Protein AF-A0A4P9A2W9-F1 (afdb_monomer_lite)

Radius of gyration: 12.44 Å; chains: 1; bounding box: 30×23×31 Å

Sequence (88 aa):
MEIKTETINRIIKALEAGDIGRRIGASSYGEASFYLRHGETLFAIAQYPTHRVLLIVDTAERYQQLEYKETPYALYAIDERELKQFLS

Structure (mmCIF, N/CA/C/O backbone):
data_AF-A0A4P9A2W9-F1
#
_entry.id   AF-A0A4P9A2W9-F1
#
loop_
_atom_site.group_PDB
_atom_site.id
_atom_site.type_symbol
_atom_site.label_atom_id
_atom_site.label_alt_id
_atom_site.label_comp_id
_atom_site.label_asym_id
_atom_site.label_entity_id
_atom_site.label_seq_id
_atom_site.pdbx_PDB_ins_code
_atom_site.Cartn_x
_atom_site.Cartn_y
_atom_site.Cartn_z
_atom_site.occupancy
_atom_site.B_iso_or_equiv
_atom_site.auth_seq_id
_atom_site.auth_comp_id
_atom_site.auth_asym_id
_atom_site.auth_atom_id
_atom_site.pdbx_PDB_model_num
ATOM 1 N N . MET A 1 1 ? 0.054 15.170 11.453 1.00 43.03 1 MET A N 1
ATOM 2 C CA . MET A 1 1 ? -0.805 14.244 12.218 1.00 43.03 1 MET A CA 1
ATOM 3 C C . MET A 1 1 ? -0.013 12.964 12.395 1.00 43.03 1 MET A C 1
ATOM 5 O O . MET A 1 1 ? 0.230 12.282 11.411 1.00 43.03 1 MET A O 1
ATOM 9 N N . GLU A 1 2 ? 0.503 12.712 13.594 1.00 52.03 2 GLU A N 1
ATOM 10 C CA . GLU A 1 2 ? 1.279 11.503 13.881 1.00 52.03 2 GLU A CA 1
ATOM 11 C C . GLU A 1 2 ? 0.294 10.344 14.070 1.00 52.03 2 GLU A C 1
ATOM 13 O O . GLU A 1 2 ? -0.477 10.317 15.030 1.00 52.03 2 GLU A O 1
ATOM 18 N N . ILE A 1 3 ? 0.228 9.441 13.091 1.00 65.38 3 ILE A N 1
ATOM 19 C CA . ILE A 1 3 ? -0.619 8.251 13.181 1.00 65.38 3 ILE A CA 1
ATOM 20 C C . ILE A 1 3 ? 0.072 7.289 14.148 1.00 65.38 3 ILE A C 1
ATOM 22 O O . ILE A 1 3 ? 1.197 6.862 13.899 1.00 65.38 3 ILE A O 1
ATOM 26 N N . LYS A 1 4 ? -0.594 6.949 15.257 1.00 81.06 4 LYS A N 1
ATOM 27 C CA . LYS A 1 4 ? -0.057 6.007 16.248 1.00 81.06 4 LYS A CA 1
ATOM 28 C C . LYS A 1 4 ? 0.228 4.650 15.590 1.00 81.06 4 LYS A C 1
ATOM 30 O O . LYS A 1 4 ? -0.561 4.176 14.774 1.00 81.06 4 LYS A O 1
ATOM 35 N N . THR A 1 5 ? 1.301 3.976 16.005 1.00 82.00 5 THR A N 1
ATOM 36 C CA . THR A 1 5 ? 1.695 2.648 15.490 1.00 82.00 5 THR A CA 1
ATOM 37 C C . THR A 1 5 ? 0.567 1.614 15.571 1.00 82.00 5 THR A C 1
ATOM 39 O O . THR A 1 5 ? 0.406 0.786 14.677 1.00 82.00 5 THR A O 1
ATOM 42 N N . GLU A 1 6 ? -0.263 1.678 16.614 1.00 86.25 6 GLU A N 1
ATOM 43 C CA . GLU A 1 6 ? -1.445 0.823 16.764 1.00 86.25 6 GLU A CA 1
ATOM 44 C C . GLU A 1 6 ? -2.455 1.017 15.623 1.00 86.25 6 GLU A C 1
ATOM 46 O O . GLU A 1 6 ? -2.970 0.046 15.070 1.00 86.25 6 GLU A O 1
ATOM 51 N N . THR A 1 7 ? -2.686 2.265 15.215 1.00 90.12 7 THR A N 1
ATOM 52 C CA . THR A 1 7 ? -3.571 2.609 14.102 1.00 90.12 7 THR A CA 1
ATOM 53 C C . THR A 1 7 ? -3.022 2.079 12.779 1.00 90.12 7 THR A C 1
ATOM 55 O O . THR A 1 7 ? -3.772 1.479 12.015 1.00 90.12 7 THR A O 1
ATOM 58 N N . ILE A 1 8 ? -1.711 2.205 12.536 1.00 89.50 8 ILE A N 1
ATOM 59 C CA . ILE A 1 8 ? -1.064 1.627 11.344 1.00 89.50 8 ILE A CA 1
ATOM 60 C C . ILE A 1 8 ? -1.256 0.108 11.310 1.00 89.50 8 ILE A C 1
ATOM 62 O O . ILE A 1 8 ? -1.657 -0.441 10.287 1.00 89.50 8 ILE A O 1
ATOM 66 N N . ASN A 1 9 ? -1.036 -0.574 12.435 1.00 91.62 9 ASN A N 1
ATOM 67 C CA . ASN A 1 9 ? -1.222 -2.022 12.522 1.00 91.62 9 ASN A CA 1
ATOM 68 C C . ASN A 1 9 ? -2.676 -2.446 12.274 1.00 91.62 9 ASN A C 1
ATOM 70 O O . ASN A 1 9 ? -2.904 -3.484 11.653 1.00 91.62 9 ASN A O 1
ATOM 74 N N . ARG A 1 10 ? -3.657 -1.659 12.735 1.00 94.19 10 ARG A N 1
ATOM 75 C CA . ARG A 1 10 ? -5.079 -1.894 12.437 1.00 94.19 10 ARG A CA 1
ATOM 76 C C . ARG A 1 10 ? -5.373 -1.755 10.944 1.00 94.19 10 ARG A C 1
ATOM 78 O O . ARG A 1 10 ? -6.013 -2.642 10.394 1.00 94.19 10 ARG A O 1
ATOM 85 N N . ILE A 1 11 ? -4.868 -0.702 10.296 1.00 94.38 11 ILE A N 1
ATOM 86 C CA . ILE A 1 11 ? -5.044 -0.492 8.849 1.00 94.38 11 ILE A CA 1
ATOM 87 C C . ILE A 1 11 ? -4.410 -1.642 8.055 1.00 94.38 11 ILE A C 1
ATOM 89 O O . ILE A 1 11 ? -5.059 -2.211 7.187 1.00 94.38 11 ILE A O 1
ATOM 93 N N . ILE A 1 12 ? -3.170 -2.028 8.379 1.00 95.00 12 ILE A N 1
ATOM 94 C CA . ILE A 1 12 ? -2.470 -3.138 7.710 1.00 95.00 12 ILE A CA 1
ATOM 95 C C . ILE A 1 12 ? -3.285 -4.431 7.798 1.00 95.00 12 ILE A C 1
ATOM 97 O O . ILE A 1 12 ? -3.484 -5.089 6.783 1.00 95.00 12 ILE A O 1
ATOM 101 N N . LYS A 1 13 ? -3.795 -4.775 8.987 1.00 95.31 13 LYS A N 1
ATOM 102 C CA . LYS A 1 13 ? -4.619 -5.978 9.167 1.00 95.31 13 LYS A CA 1
ATOM 103 C C . LYS A 1 13 ? -5.908 -5.924 8.349 1.00 95.31 13 LYS A C 1
ATOM 105 O O . LYS A 1 13 ? -6.251 -6.921 7.729 1.00 95.31 13 LYS A O 1
ATOM 110 N N . ALA A 1 14 ? -6.588 -4.779 8.332 1.00 95.88 14 ALA A N 1
ATOM 111 C CA . ALA A 1 14 ? -7.819 -4.601 7.567 1.00 95.88 14 ALA A CA 1
ATOM 112 C C . ALA A 1 14 ? -7.574 -4.724 6.051 1.00 95.88 14 ALA A C 1
ATOM 114 O O . ALA A 1 14 ? -8.348 -5.371 5.354 1.00 95.88 14 ALA A O 1
ATOM 115 N N . LEU A 1 15 ? -6.455 -4.191 5.546 1.00 95.88 15 LEU A N 1
ATOM 116 C CA . LEU A 1 15 ? -6.042 -4.348 4.145 1.00 95.88 15 LEU A CA 1
ATOM 117 C C . LEU A 1 15 ? -5.702 -5.803 3.794 1.00 95.88 15 LEU A C 1
ATOM 119 O O . LEU A 1 15 ? -6.091 -6.293 2.738 1.00 95.88 15 LEU A O 1
ATOM 123 N N . GLU A 1 16 ? -4.978 -6.500 4.674 1.00 94.56 16 GLU A N 1
ATOM 124 C CA . GLU A 1 16 ? -4.623 -7.915 4.491 1.00 94.56 16 GLU A CA 1
ATOM 125 C C . GLU A 1 16 ? -5.861 -8.829 4.538 1.00 94.56 16 GLU A C 1
ATOM 127 O O . GLU A 1 16 ? -5.906 -9.830 3.823 1.00 94.56 16 GLU A O 1
ATOM 132 N N . ALA A 1 17 ? -6.865 -8.474 5.346 1.00 95.19 17 ALA A N 1
ATOM 133 C CA . ALA A 1 17 ? -8.149 -9.169 5.435 1.00 95.19 17 ALA A CA 1
ATOM 134 C C . ALA A 1 17 ? -9.114 -8.829 4.283 1.00 95.19 17 ALA A C 1
ATOM 136 O O . ALA A 1 17 ? -10.042 -9.593 4.024 1.00 95.19 17 ALA A O 1
ATOM 137 N N . GLY A 1 18 ? -8.889 -7.715 3.578 1.00 93.62 18 GLY A N 1
ATOM 138 C CA . GLY A 1 18 ? -9.811 -7.195 2.566 1.00 93.62 18 GLY A CA 1
ATOM 139 C C . GLY A 1 18 ? -11.039 -6.487 3.151 1.00 93.62 18 GLY A C 1
ATOM 140 O O . GLY A 1 18 ? -12.028 -6.323 2.444 1.00 93.62 18 GLY A O 1
ATOM 141 N N . ASP A 1 19 ? -10.977 -6.078 4.421 1.00 94.75 19 ASP A N 1
ATOM 142 C CA . ASP A 1 19 ? -12.034 -5.314 5.097 1.00 94.75 19 ASP A CA 1
ATOM 143 C C . ASP A 1 19 ? -12.105 -3.868 4.592 1.00 94.75 19 ASP A C 1
ATOM 145 O O . ASP A 1 19 ? -13.168 -3.253 4.630 1.00 94.75 19 ASP A O 1
ATOM 149 N N . ILE A 1 20 ? -10.960 -3.325 4.161 1.00 94.31 20 ILE A N 1
ATOM 150 C CA . ILE A 1 20 ? -10.850 -2.019 3.508 1.00 94.31 20 ILE A CA 1
ATOM 151 C C . ILE A 1 20 ? -9.924 -2.106 2.303 1.00 94.31 20 ILE A C 1
ATOM 153 O O . ILE A 1 20 ? -8.959 -2.877 2.303 1.00 94.31 20 ILE A O 1
ATOM 157 N N . GLY A 1 21 ? -10.164 -1.248 1.314 1.00 95.00 21 GLY A N 1
ATOM 158 C CA . GLY A 1 21 ? -9.335 -1.144 0.126 1.00 95.00 21 GLY A CA 1
ATOM 159 C C . GLY A 1 21 ? -9.265 -2.438 -0.687 1.00 95.00 21 GLY A C 1
ATOM 160 O O . GLY A 1 21 ? -10.003 -3.403 -0.495 1.00 95.00 21 GLY A O 1
ATOM 161 N N . ARG A 1 22 ? -8.354 -2.459 -1.657 1.00 95.75 22 ARG A N 1
ATOM 162 C CA . ARG A 1 22 ? -8.149 -3.609 -2.544 1.00 95.75 22 ARG A CA 1
ATOM 163 C C . ARG A 1 22 ? -6.690 -3.752 -2.917 1.00 95.75 22 ARG A C 1
ATOM 165 O O . ARG A 1 22 ? -6.013 -2.764 -3.193 1.00 95.75 22 ARG A O 1
ATOM 172 N N . ARG A 1 23 ? -6.213 -4.989 -2.999 1.00 96.38 23 ARG A N 1
ATOM 173 C CA . ARG A 1 23 ? -4.855 -5.268 -3.469 1.00 96.38 23 ARG A CA 1
ATOM 174 C C . ARG A 1 23 ? -4.728 -4.948 -4.959 1.00 96.38 23 ARG A C 1
ATOM 176 O O . ARG A 1 23 ? -5.600 -5.301 -5.752 1.00 96.38 23 ARG A O 1
ATOM 183 N N . ILE A 1 24 ? -3.626 -4.308 -5.333 1.00 95.69 24 ILE A N 1
ATOM 184 C CA . ILE A 1 24 ? -3.237 -4.070 -6.723 1.00 95.69 24 ILE A CA 1
ATOM 185 C C . ILE A 1 24 ? -2.044 -4.972 -7.046 1.00 95.69 24 ILE A C 1
ATOM 187 O O . ILE A 1 24 ? -1.024 -4.942 -6.358 1.00 95.69 24 ILE A O 1
ATOM 191 N N . GLY A 1 25 ? -2.177 -5.781 -8.097 1.00 93.38 25 GLY A N 1
ATOM 192 C CA . GLY A 1 25 ? -1.048 -6.449 -8.736 1.00 93.38 25 GLY A CA 1
ATOM 193 C C . GLY A 1 25 ? -0.555 -5.575 -9.879 1.00 93.38 25 GLY A C 1
ATOM 194 O O . GLY A 1 25 ? -1.189 -5.553 -10.926 1.00 93.38 25 GLY A O 1
ATOM 195 N N . ALA A 1 26 ? 0.525 -4.834 -9.656 1.00 91.38 26 ALA A N 1
ATOM 196 C CA . ALA A 1 26 ? 1.158 -4.002 -10.670 1.00 91.38 26 ALA A CA 1
ATOM 197 C C . ALA A 1 26 ? 2.678 -4.091 -10.529 1.00 91.38 26 ALA A C 1
ATOM 199 O O . ALA A 1 26 ? 3.186 -4.208 -9.412 1.00 91.38 26 ALA A O 1
ATOM 200 N N . SER A 1 27 ? 3.392 -4.028 -11.652 1.00 87.31 27 SER A N 1
ATOM 201 C CA . SER A 1 27 ? 4.860 -4.045 -11.694 1.00 87.31 27 SER A CA 1
ATOM 202 C C . SER A 1 27 ? 5.473 -2.666 -11.941 1.00 87.31 27 SER A C 1
ATOM 204 O O . SER A 1 27 ? 6.681 -2.557 -12.117 1.00 87.31 27 SER A O 1
ATOM 206 N N . SER A 1 28 ? 4.653 -1.616 -12.024 1.00 91.19 28 SER A N 1
ATOM 207 C CA . SER A 1 28 ? 5.105 -0.236 -12.205 1.00 91.19 28 SER A CA 1
ATOM 208 C C . SER A 1 28 ? 4.088 0.756 -11.652 1.00 91.19 28 SER A C 1
ATOM 210 O O . SER A 1 28 ? 2.898 0.446 -11.545 1.00 91.19 28 SER A O 1
ATOM 212 N N . TYR A 1 29 ? 4.535 1.986 -11.390 1.00 93.94 29 TYR A N 1
ATOM 213 C CA . TYR A 1 29 ? 3.637 3.077 -11.013 1.00 93.94 29 TYR A CA 1
ATOM 214 C C . TYR A 1 29 ? 2.548 3.326 -12.067 1.00 93.94 29 TYR A C 1
ATOM 216 O O . TYR A 1 29 ? 1.381 3.446 -11.718 1.00 93.94 29 TYR A O 1
ATOM 224 N N . GLY A 1 30 ? 2.904 3.352 -13.358 1.00 94.06 30 GLY A N 1
ATOM 225 C CA . GLY A 1 30 ? 1.943 3.614 -14.436 1.00 94.06 30 GLY A CA 1
ATOM 226 C C . GLY A 1 30 ? 0.807 2.590 -14.481 1.00 94.06 30 GLY A C 1
ATOM 227 O O . GLY A 1 30 ? -0.357 2.958 -14.624 1.00 94.06 30 GLY A O 1
ATOM 228 N N . GLU A 1 31 ? 1.132 1.312 -14.287 1.00 94.94 31 GLU A N 1
ATOM 229 C CA . GLU A 1 31 ? 0.135 0.247 -14.181 1.00 94.94 31 GLU A CA 1
ATOM 230 C C . GLU A 1 31 ? -0.685 0.360 -12.885 1.00 94.94 31 GLU A C 1
ATOM 232 O O . GLU A 1 31 ? -1.910 0.243 -12.907 1.00 94.94 31 GLU A O 1
ATOM 237 N N . ALA A 1 32 ? -0.037 0.646 -11.753 1.00 94.88 32 ALA A N 1
ATOM 238 C CA . ALA A 1 32 ? -0.729 0.810 -10.479 1.00 94.88 32 ALA A CA 1
ATOM 239 C C . ALA A 1 32 ? -1.746 1.963 -10.528 1.00 94.88 32 ALA A C 1
ATOM 241 O O . ALA A 1 32 ? -2.886 1.795 -10.094 1.00 94.88 32 ALA A O 1
ATOM 242 N N . SER A 1 33 ? -1.359 3.101 -11.112 1.00 93.88 33 SER A N 1
ATOM 243 C CA .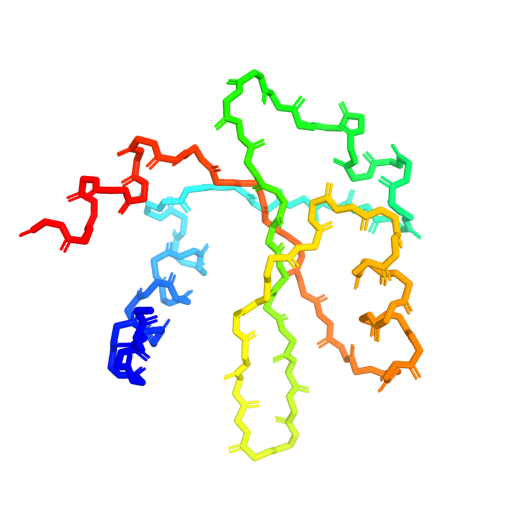 SER A 1 33 ? -2.228 4.259 -11.329 1.00 93.88 33 SER A CA 1
ATOM 244 C C . SER A 1 33 ? -3.362 3.964 -12.303 1.00 93.88 33 SER A C 1
ATOM 246 O O . SER A 1 33 ? -4.474 4.431 -12.078 1.00 93.88 33 SER A O 1
ATOM 248 N N . PHE A 1 34 ? -3.117 3.175 -13.354 1.00 93.94 34 PHE A N 1
ATOM 249 C CA . PHE A 1 34 ? -4.165 2.760 -14.291 1.00 93.94 34 PHE A CA 1
ATOM 250 C C . PHE A 1 34 ? -5.286 1.987 -13.591 1.00 93.94 34 PHE A C 1
ATOM 252 O O . PHE A 1 34 ? -6.458 2.154 -13.923 1.00 93.94 34 PHE A O 1
ATOM 259 N N . TYR A 1 35 ? -4.945 1.166 -12.595 1.00 94.50 35 TYR A N 1
ATOM 260 C CA . TYR A 1 35 ? -5.951 0.430 -11.846 1.00 94.50 35 TYR A CA 1
ATOM 261 C C . TYR A 1 35 ? -6.739 1.291 -10.860 1.00 94.50 35 TYR A C 1
ATOM 263 O O . TYR A 1 35 ? -7.783 0.815 -10.417 1.00 94.50 35 TYR A O 1
ATOM 271 N N . LEU A 1 36 ? -6.283 2.490 -10.476 1.00 94.50 36 LEU A N 1
ATOM 272 C CA . LEU A 1 36 ? -6.976 3.338 -9.496 1.00 94.50 36 LEU A CA 1
ATOM 273 C C . LEU A 1 36 ? -8.349 3.794 -10.004 1.00 94.50 36 LEU A C 1
ATOM 275 O O . LEU A 1 36 ? -8.513 4.238 -11.139 1.00 94.50 36 LEU A O 1
ATOM 279 N N . ARG A 1 37 ? -9.348 3.717 -9.126 1.00 94.38 37 ARG A N 1
ATOM 280 C CA . ARG A 1 37 ? -10.688 4.262 -9.340 1.00 94.38 37 ARG A CA 1
ATOM 281 C C . ARG A 1 37 ? -10.763 5.677 -8.778 1.00 94.38 37 ARG A C 1
ATOM 283 O O . ARG A 1 37 ? -9.938 6.102 -7.973 1.00 94.38 37 ARG A O 1
ATOM 290 N N . HIS A 1 38 ? -11.784 6.419 -9.197 1.00 90.06 38 HIS A N 1
ATOM 291 C CA . HIS A 1 38 ? -11.995 7.782 -8.723 1.00 90.06 38 HIS A CA 1
ATOM 292 C C . HIS A 1 38 ? -12.140 7.825 -7.192 1.00 90.06 38 HIS A C 1
ATOM 294 O O . HIS A 1 38 ? -13.018 7.163 -6.641 1.00 90.06 38 HIS A O 1
ATOM 300 N N . GLY A 1 39 ? -11.295 8.623 -6.530 1.00 90.44 39 GLY A N 1
ATOM 301 C CA . GLY A 1 39 ? -11.271 8.770 -5.070 1.00 90.44 39 GLY A CA 1
ATOM 302 C C . GLY A 1 39 ? -10.395 7.756 -4.327 1.00 90.44 39 GLY A C 1
ATOM 303 O O . GLY A 1 39 ? -10.302 7.840 -3.103 1.00 90.44 39 GLY A O 1
ATOM 304 N N . GLU A 1 40 ? -9.750 6.822 -5.034 1.00 95.44 40 GLU A N 1
ATOM 305 C CA . GLU A 1 40 ? -8.770 5.915 -4.438 1.00 95.44 40 GLU A CA 1
ATOM 306 C C . GLU A 1 40 ? -7.360 6.511 -4.459 1.00 95.44 40 GLU A C 1
ATOM 308 O O . GLU A 1 40 ? -6.909 7.079 -5.455 1.00 95.44 40 GLU A O 1
ATOM 313 N N . THR A 1 41 ? -6.640 6.284 -3.367 1.00 95.62 41 THR A N 1
ATOM 314 C CA . THR A 1 41 ? -5.235 6.648 -3.193 1.00 95.62 41 THR A CA 1
ATOM 315 C C . THR A 1 41 ? -4.391 5.376 -3.170 1.00 95.62 41 THR A C 1
ATOM 317 O O . THR A 1 41 ? -4.812 4.349 -2.629 1.00 95.62 41 THR A O 1
ATOM 320 N N . LEU A 1 42 ? -3.198 5.425 -3.772 1.00 96.69 42 LEU A N 1
ATOM 321 C CA . LEU A 1 42 ? -2.283 4.286 -3.813 1.00 96.69 42 LEU A CA 1
ATOM 322 C C . LEU A 1 42 ? -1.448 4.213 -2.532 1.00 96.69 42 LEU A C 1
ATOM 324 O O . LEU A 1 42 ? -0.714 5.143 -2.190 1.00 96.69 42 LEU A O 1
ATOM 328 N N . PHE A 1 43 ? -1.524 3.073 -1.858 1.00 96.44 43 PHE A N 1
ATOM 329 C CA . PHE A 1 43 ? -0.744 2.745 -0.676 1.00 96.44 43 PHE A CA 1
ATOM 330 C C . PHE A 1 43 ? 0.167 1.550 -0.936 1.00 96.44 43 PHE A C 1
ATOM 332 O O . PHE A 1 43 ? -0.147 0.662 -1.727 1.00 96.44 43 PHE A O 1
ATOM 339 N N . ALA A 1 44 ? 1.275 1.498 -0.207 1.00 96.00 44 ALA A N 1
ATOM 340 C CA . ALA A 1 44 ? 2.163 0.353 -0.149 1.00 96.00 44 ALA A CA 1
ATOM 341 C C . ALA A 1 44 ? 2.348 -0.106 1.296 1.00 96.00 44 ALA A C 1
ATOM 343 O O . ALA A 1 44 ? 2.597 0.702 2.192 1.00 96.00 44 ALA A O 1
ATOM 344 N N . ILE A 1 45 ? 2.278 -1.417 1.508 1.00 96.00 45 ILE A N 1
ATOM 345 C CA . ILE A 1 45 ? 2.760 -2.054 2.732 1.00 96.00 45 ILE A CA 1
ATOM 346 C C . ILE A 1 45 ? 4.151 -2.598 2.429 1.00 96.00 45 ILE A C 1
ATOM 348 O O . ILE A 1 45 ? 4.263 -3.604 1.729 1.00 96.00 45 ILE A O 1
ATOM 352 N N . ALA A 1 46 ? 5.195 -1.940 2.935 1.00 94.50 46 ALA A N 1
ATOM 353 C CA . ALA A 1 46 ? 6.576 -2.397 2.785 1.00 94.50 46 ALA A CA 1
ATOM 354 C C . ALA A 1 46 ? 7.011 -3.223 4.004 1.00 94.50 46 ALA A C 1
ATOM 356 O O . ALA A 1 46 ? 6.724 -2.868 5.155 1.00 94.50 46 ALA A O 1
ATOM 357 N N . GLN A 1 47 ? 7.687 -4.339 3.743 1.00 92.25 47 GLN A N 1
ATOM 358 C CA . GLN A 1 47 ? 8.078 -5.331 4.742 1.00 92.25 47 GLN A CA 1
ATOM 359 C C . GLN A 1 47 ? 9.571 -5.223 5.055 1.00 92.25 47 GLN A C 1
ATOM 361 O O . GLN A 1 47 ? 10.403 -5.805 4.362 1.00 92.25 47 GLN A O 1
ATOM 366 N N . TYR A 1 48 ? 9.916 -4.504 6.123 1.00 89.19 48 TYR A N 1
ATOM 367 C CA . TYR A 1 48 ? 11.279 -4.497 6.648 1.00 89.19 48 TYR A CA 1
ATOM 368 C C . TYR A 1 48 ? 11.505 -5.689 7.587 1.00 89.19 48 TYR A C 1
ATOM 370 O O . TYR A 1 48 ? 10.552 -6.180 8.197 1.00 89.19 48 TYR A O 1
ATOM 378 N N . PRO A 1 49 ? 12.764 -6.115 7.802 1.00 88.75 49 PRO A N 1
ATOM 379 C CA . PRO A 1 49 ? 13.072 -7.218 8.714 1.00 88.75 49 PRO A CA 1
ATOM 380 C C . PRO A 1 49 ? 12.539 -7.032 10.143 1.00 88.75 49 PRO A C 1
ATOM 382 O O . PRO A 1 49 ? 12.234 -8.007 10.821 1.00 88.75 49 PRO A O 1
ATOM 385 N N . THR A 1 50 ? 12.431 -5.786 10.615 1.00 88.62 50 THR A N 1
ATOM 386 C CA . THR A 1 50 ? 12.054 -5.472 12.003 1.00 88.62 50 THR A CA 1
ATOM 387 C C . THR A 1 50 ? 10.634 -4.936 12.159 1.00 88.62 50 THR A C 1
ATOM 389 O O . THR A 1 50 ? 10.121 -4.909 13.274 1.00 88.62 50 THR A O 1
ATOM 392 N N . HIS A 1 51 ? 9.996 -4.476 11.080 1.00 88.25 51 HIS A N 1
ATOM 393 C CA . HIS A 1 51 ? 8.678 -3.849 11.137 1.00 88.25 51 HIS A CA 1
ATOM 394 C C . HIS A 1 51 ? 8.033 -3.753 9.750 1.00 88.25 51 HIS A C 1
ATOM 396 O O . HIS A 1 51 ? 8.682 -3.895 8.717 1.00 88.25 51 HIS A O 1
ATOM 402 N N . ARG A 1 52 ? 6.731 -3.470 9.724 1.00 90.62 52 ARG A N 1
ATOM 403 C CA . ARG A 1 52 ? 6.000 -3.127 8.501 1.00 90.62 52 ARG A CA 1
ATOM 404 C C . ARG A 1 52 ? 5.682 -1.642 8.517 1.00 90.62 52 ARG A C 1
ATOM 406 O O . ARG A 1 52 ? 5.391 -1.092 9.579 1.00 90.62 52 ARG A O 1
ATOM 413 N N . VAL A 1 53 ? 5.710 -1.013 7.350 1.00 91.69 53 VAL A N 1
ATOM 414 C CA . VAL A 1 53 ? 5.290 0.383 7.191 1.00 91.69 53 VAL A CA 1
ATOM 415 C C . VAL A 1 53 ? 4.175 0.479 6.168 1.00 91.69 53 VAL A C 1
ATOM 417 O O . VAL A 1 53 ? 4.177 -0.237 5.168 1.00 91.69 53 VAL A O 1
ATOM 420 N N . LEU A 1 54 ? 3.241 1.389 6.424 1.00 93.50 54 LEU A N 1
ATOM 421 C CA . LEU A 1 54 ? 2.226 1.806 5.470 1.00 93.50 54 LEU A CA 1
ATOM 422 C C . LEU A 1 54 ? 2.664 3.144 4.867 1.00 93.50 54 LEU A C 1
ATOM 424 O O . LEU A 1 54 ? 2.884 4.108 5.600 1.00 93.50 54 LEU A O 1
ATOM 428 N N . LEU A 1 55 ? 2.803 3.195 3.548 1.00 93.25 55 LEU A N 1
ATOM 429 C CA . LEU A 1 55 ? 3.276 4.361 2.807 1.00 93.25 55 LEU A CA 1
ATOM 430 C C . LEU A 1 55 ? 2.222 4.793 1.796 1.00 93.25 55 LEU A C 1
ATOM 432 O O . LEU A 1 55 ? 1.634 3.951 1.125 1.00 93.25 55 LEU A O 1
ATOM 436 N N . ILE A 1 56 ? 2.021 6.101 1.658 1.00 94.50 56 ILE A N 1
ATOM 437 C CA . ILE A 1 56 ? 1.278 6.672 0.533 1.00 94.50 56 ILE A CA 1
ATOM 438 C C . ILE A 1 56 ? 2.261 6.786 -0.634 1.00 94.50 56 ILE A C 1
ATOM 440 O O . ILE A 1 56 ? 3.313 7.407 -0.483 1.00 94.50 56 ILE A O 1
ATOM 444 N N . VAL A 1 57 ? 1.940 6.178 -1.775 1.00 95.31 57 VAL A N 1
ATOM 445 C CA . VAL A 1 57 ? 2.788 6.150 -2.984 1.00 95.31 57 VAL A CA 1
ATOM 446 C C . VAL A 1 57 ? 1.998 6.552 -4.231 1.00 95.31 57 VAL A C 1
ATOM 448 O O . VAL A 1 57 ? 2.195 6.039 -5.326 1.00 95.31 57 VAL A O 1
ATOM 451 N N . ASP A 1 58 ? 1.093 7.504 -4.040 1.00 94.56 58 ASP A N 1
ATOM 452 C CA . ASP A 1 58 ? 0.179 8.094 -5.022 1.00 94.56 58 ASP A CA 1
ATOM 453 C C . ASP A 1 58 ? 0.841 9.052 -6.022 1.00 94.56 58 ASP A C 1
ATOM 455 O O . ASP A 1 58 ? 0.161 9.644 -6.855 1.00 94.56 58 ASP A O 1
ATOM 459 N N . THR A 1 59 ? 2.162 9.207 -5.948 1.00 95.38 59 THR A N 1
ATOM 460 C CA . THR A 1 59 ? 2.954 9.962 -6.916 1.00 95.38 59 THR A CA 1
ATOM 461 C C . THR A 1 59 ? 4.118 9.122 -7.417 1.00 95.38 59 THR A C 1
ATOM 463 O O . THR A 1 59 ? 4.671 8.297 -6.684 1.00 95.38 59 THR A O 1
ATOM 466 N N . ALA A 1 60 ? 4.543 9.382 -8.657 1.00 94.56 60 ALA A N 1
ATOM 467 C CA . ALA A 1 60 ? 5.685 8.703 -9.264 1.00 94.56 60 ALA A CA 1
ATOM 468 C C . ALA A 1 60 ? 6.959 8.827 -8.407 1.00 94.56 60 ALA A C 1
ATOM 470 O O . ALA A 1 60 ? 7.685 7.853 -8.246 1.00 94.56 60 ALA A O 1
ATOM 471 N N . GLU A 1 61 ? 7.198 9.995 -7.800 1.00 95.19 61 GLU A N 1
ATOM 472 C CA . GLU A 1 61 ? 8.350 10.231 -6.921 1.00 95.19 61 GLU A CA 1
ATOM 473 C C . GLU A 1 61 ? 8.319 9.334 -5.674 1.00 95.19 61 GLU A C 1
ATOM 475 O O . GLU A 1 61 ? 9.306 8.672 -5.352 1.00 95.19 61 GLU A O 1
ATOM 480 N N . ARG A 1 62 ? 7.177 9.267 -4.977 1.00 95.06 62 ARG A N 1
ATOM 481 C CA . ARG A 1 62 ? 7.025 8.431 -3.775 1.00 95.06 62 ARG A CA 1
ATOM 482 C C . ARG A 1 62 ? 7.128 6.946 -4.109 1.00 95.06 62 ARG A C 1
ATOM 484 O O . ARG A 1 62 ? 7.718 6.186 -3.344 1.00 95.06 62 ARG A O 1
ATOM 491 N N . TYR A 1 63 ? 6.582 6.541 -5.253 1.00 95.00 63 TYR A N 1
ATOM 492 C CA . TYR A 1 63 ? 6.692 5.173 -5.744 1.00 95.00 63 TYR A CA 1
ATOM 493 C C . TYR A 1 63 ? 8.145 4.813 -6.082 1.00 95.00 63 TYR A C 1
ATOM 495 O O . TYR A 1 63 ? 8.643 3.779 -5.647 1.00 95.00 63 TYR A O 1
ATOM 503 N N . GLN A 1 64 ? 8.874 5.699 -6.762 1.00 93.62 64 GLN A N 1
ATOM 504 C CA . GLN A 1 64 ? 10.292 5.494 -7.058 1.00 93.62 64 GLN A CA 1
ATOM 505 C C . GLN A 1 64 ? 11.132 5.370 -5.775 1.00 93.62 64 GLN A C 1
ATOM 507 O O . GLN A 1 64 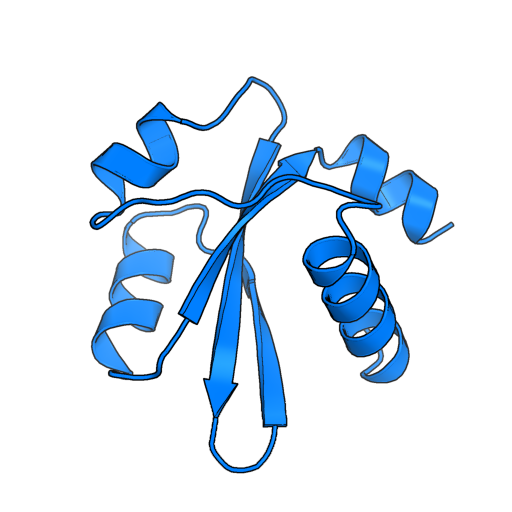? 12.027 4.529 -5.690 1.00 93.62 64 GLN A O 1
ATOM 512 N N . GLN A 1 65 ? 10.829 6.165 -4.744 1.00 92.69 65 GLN A N 1
ATOM 513 C CA . GLN A 1 65 ? 11.475 6.044 -3.432 1.00 92.69 65 GLN A CA 1
ATOM 514 C C . GLN A 1 65 ? 11.180 4.706 -2.744 1.00 92.69 65 GLN A C 1
ATOM 516 O O . GLN A 1 65 ? 12.024 4.223 -1.992 1.00 92.69 65 GLN A O 1
ATOM 521 N N . LEU A 1 66 ? 10.000 4.116 -2.956 1.00 92.00 66 LEU A N 1
ATOM 522 C CA . LEU A 1 66 ? 9.678 2.775 -2.470 1.00 92.00 66 LEU A CA 1
ATOM 523 C C . LEU A 1 66 ? 10.526 1.717 -3.188 1.00 92.00 66 LEU A C 1
ATOM 525 O O . LEU A 1 66 ? 11.135 0.883 -2.520 1.00 92.00 66 LEU A O 1
ATOM 529 N N . GLU A 1 67 ? 10.604 1.776 -4.520 1.00 89.44 67 GLU A N 1
ATOM 530 C CA . GLU A 1 67 ? 11.371 0.817 -5.327 1.00 89.44 67 GLU A CA 1
ATOM 531 C C . GLU A 1 67 ? 12.869 0.853 -5.018 1.00 89.44 67 GLU A C 1
ATOM 533 O O . GLU A 1 67 ? 13.491 -0.197 -4.872 1.00 89.44 67 GLU A O 1
ATOM 538 N N . TYR A 1 68 ? 13.439 2.047 -4.822 1.00 88.31 68 TYR A N 1
ATOM 539 C CA . TYR A 1 68 ? 14.861 2.210 -4.501 1.00 88.31 68 TYR A CA 1
ATOM 540 C C . TYR A 1 68 ? 15.279 1.518 -3.195 1.00 88.31 68 TYR A C 1
ATOM 542 O O . TYR A 1 68 ? 16.446 1.196 -3.001 1.00 88.31 68 TYR A O 1
ATOM 550 N N . LYS A 1 69 ? 14.340 1.285 -2.271 1.00 85.81 69 LYS A N 1
ATOM 551 C CA . LYS A 1 69 ? 14.637 0.625 -0.993 1.00 85.81 69 LYS A CA 1
ATOM 552 C C . LYS A 1 69 ? 14.764 -0.893 -1.112 1.00 85.81 69 LYS A C 1
ATOM 554 O O . LYS A 1 69 ? 15.002 -1.528 -0.086 1.00 85.81 69 LYS A O 1
ATOM 559 N N . GLU A 1 70 ? 14.532 -1.462 -2.300 1.00 84.56 70 GLU A N 1
ATOM 560 C CA . GLU A 1 70 ? 14.631 -2.902 -2.605 1.00 84.56 70 GLU A CA 1
ATOM 561 C C . GLU A 1 70 ? 13.903 -3.796 -1.583 1.00 84.56 70 GLU A C 1
ATOM 563 O O . GLU A 1 70 ? 14.244 -4.953 -1.346 1.00 84.56 70 GLU A O 1
ATOM 568 N N . THR A 1 71 ? 12.885 -3.235 -0.930 1.00 88.31 71 THR A N 1
ATOM 569 C CA . THR A 1 71 ? 12.148 -3.881 0.151 1.00 88.31 71 THR A CA 1
ATOM 570 C C . THR A 1 71 ? 10.891 -4.505 -0.441 1.00 88.31 71 THR A C 1
ATOM 572 O O . THR A 1 71 ? 10.170 -3.798 -1.146 1.00 88.31 71 THR A O 1
ATOM 575 N N . PRO A 1 72 ? 10.565 -5.776 -0.150 1.00 94.00 72 PRO A N 1
ATOM 576 C CA . PRO A 1 72 ? 9.313 -6.370 -0.599 1.00 94.00 72 PRO A CA 1
ATOM 577 C C . PRO A 1 72 ? 8.114 -5.526 -0.163 1.00 94.00 72 PRO A C 1
ATOM 579 O O . PRO A 1 72 ? 8.013 -5.119 0.999 1.00 94.00 72 PRO A O 1
ATOM 582 N N . TYR A 1 73 ? 7.190 -5.275 -1.086 1.00 95.25 73 TYR A N 1
ATOM 583 C CA . TYR A 1 73 ? 5.985 -4.508 -0.806 1.00 95.25 73 TYR A CA 1
ATOM 584 C C . TYR A 1 73 ? 4.752 -5.102 -1.484 1.00 95.25 73 TYR A C 1
ATOM 586 O O . TYR A 1 73 ? 4.839 -5.849 -2.457 1.00 95.25 73 TYR A O 1
ATOM 594 N N . ALA A 1 74 ? 3.582 -4.754 -0.956 1.00 96.50 74 ALA A N 1
ATOM 595 C CA . ALA A 1 74 ? 2.295 -5.010 -1.589 1.00 96.50 74 ALA A CA 1
ATOM 596 C C . ALA A 1 74 ? 1.546 -3.689 -1.779 1.00 96.50 74 ALA A C 1
ATOM 598 O O . ALA A 1 74 ? 1.514 -2.864 -0.865 1.00 96.50 74 ALA A O 1
ATOM 599 N N . LEU A 1 75 ? 0.952 -3.503 -2.959 1.00 97.38 75 LEU A N 1
ATOM 600 C CA . LEU A 1 75 ? 0.200 -2.301 -3.307 1.00 97.38 75 LEU A CA 1
ATOM 601 C C . LEU A 1 75 ? -1.286 -2.469 -3.010 1.00 97.38 75 LEU A C 1
ATOM 603 O O . LEU A 1 75 ? -1.859 -3.539 -3.233 1.00 97.38 75 LEU A O 1
ATOM 607 N N . TYR A 1 76 ? -1.905 -1.383 -2.564 1.00 97.62 76 TYR A N 1
ATOM 608 C CA . TYR A 1 76 ? -3.324 -1.310 -2.260 1.00 97.62 76 TYR A CA 1
ATOM 609 C C . TYR A 1 76 ? -3.918 -0.001 -2.769 1.00 97.62 76 TYR A C 1
ATOM 611 O O . TYR A 1 76 ? -3.319 1.058 -2.612 1.00 97.62 76 TYR A O 1
ATOM 619 N N . ALA A 1 77 ? -5.112 -0.071 -3.344 1.00 97.38 77 ALA A N 1
ATOM 620 C CA . ALA A 1 77 ? -5.959 1.097 -3.559 1.00 97.38 77 ALA A CA 1
ATOM 621 C C . ALA A 1 77 ? -6.889 1.238 -2.359 1.00 97.38 77 ALA A C 1
ATOM 623 O O . ALA A 1 77 ? -7.497 0.246 -1.954 1.00 97.38 77 ALA A O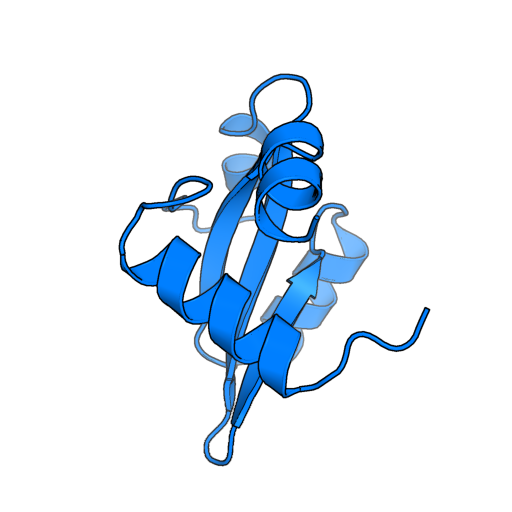 1
ATOM 624 N N . ILE A 1 78 ? -7.016 2.440 -1.808 1.00 96.31 78 ILE A N 1
ATOM 625 C CA . ILE A 1 78 ? -7.908 2.701 -0.674 1.00 96.31 78 ILE A CA 1
ATOM 626 C C . ILE A 1 78 ? -8.739 3.943 -0.984 1.00 96.31 78 ILE A C 1
ATOM 628 O O . ILE A 1 78 ? -8.164 4.978 -1.320 1.00 96.31 78 ILE A O 1
ATOM 632 N N . ASP A 1 79 ? 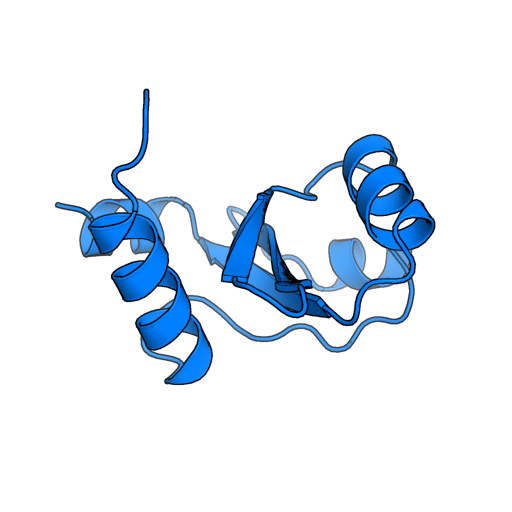-10.067 3.863 -0.862 1.00 94.69 79 ASP A N 1
ATOM 633 C CA . ASP A 1 79 ? -10.931 5.050 -0.925 1.00 94.69 79 ASP A CA 1
ATOM 634 C C . ASP A 1 79 ? -10.726 5.880 0.351 1.00 94.69 79 ASP A C 1
ATOM 636 O O . ASP A 1 79 ? -10.827 5.373 1.472 1.00 94.69 79 ASP A O 1
ATOM 640 N N . GLU A 1 80 ? -10.438 7.176 0.212 1.00 88.19 80 GLU A N 1
ATOM 641 C CA . GLU A 1 80 ? -10.198 8.036 1.376 1.00 88.19 80 GLU A CA 1
ATOM 642 C C . GLU A 1 80 ? -11.379 8.083 2.355 1.00 88.19 80 GLU A C 1
ATOM 644 O O . GLU A 1 80 ? -11.187 8.290 3.556 1.00 88.19 80 GLU A O 1
ATOM 649 N N . ARG A 1 81 ? -12.612 7.932 1.862 1.00 91.25 81 ARG A N 1
ATOM 650 C CA . ARG A 1 81 ? -13.829 7.949 2.683 1.00 91.25 81 ARG A CA 1
ATOM 651 C C . ARG A 1 81 ? -13.944 6.671 3.497 1.00 91.25 81 ARG A C 1
ATOM 653 O O . ARG A 1 81 ? -14.256 6.750 4.680 1.00 91.25 81 ARG A O 1
ATOM 660 N N . GLU A 1 82 ? -13.646 5.531 2.882 1.00 92.94 82 GLU A N 1
ATOM 661 C CA . GLU A 1 82 ? -13.593 4.229 3.551 1.00 92.94 82 GLU A CA 1
ATOM 662 C C . GLU A 1 82 ? -12.533 4.242 4.658 1.00 92.94 82 GLU A C 1
ATOM 664 O O . GLU A 1 82 ? -12.819 3.892 5.804 1.00 92.94 82 GLU A O 1
ATOM 669 N N . LEU A 1 83 ? -11.337 4.761 4.360 1.00 90.88 83 LEU A N 1
ATOM 670 C CA . LEU A 1 83 ? -10.275 4.892 5.355 1.00 90.88 83 LEU A CA 1
ATOM 671 C C . LEU A 1 83 ? -10.685 5.807 6.519 1.00 90.88 83 LEU A C 1
ATOM 673 O O . LEU A 1 83 ? -10.451 5.471 7.678 1.00 90.88 83 LEU A O 1
ATOM 677 N N . LYS A 1 84 ? -11.321 6.952 6.238 1.00 90.19 84 LYS A N 1
ATOM 678 C CA . LYS A 1 84 ? -11.828 7.861 7.282 1.00 90.19 84 LYS A CA 1
ATOM 679 C C . LYS A 1 84 ? -12.891 7.192 8.154 1.00 90.19 84 LYS A C 1
ATOM 681 O O . LYS A 1 84 ? -12.858 7.369 9.369 1.00 90.19 84 LYS A O 1
AT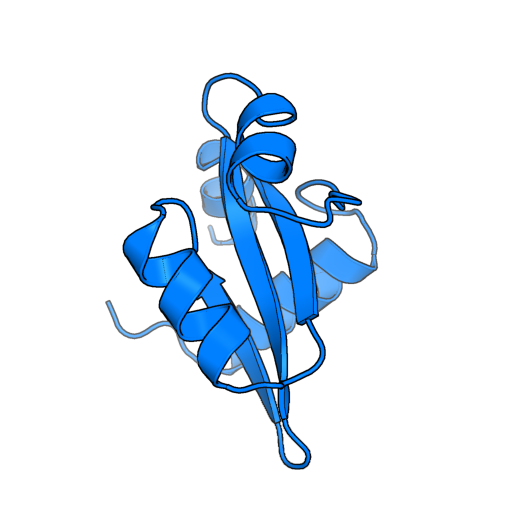OM 686 N N . GLN A 1 85 ? -13.800 6.419 7.560 1.00 92.12 85 GLN A N 1
ATOM 687 C CA . GLN A 1 85 ? -14.834 5.681 8.292 1.00 92.12 85 GLN A CA 1
ATOM 688 C C . GLN A 1 85 ? -14.235 4.598 9.190 1.00 92.12 85 GLN A C 1
ATOM 690 O O . GLN A 1 85 ? -14.645 4.474 10.336 1.00 92.12 85 GLN A O 1
ATOM 695 N N . PHE A 1 86 ? -13.229 3.867 8.709 1.00 90.69 86 PHE A N 1
ATOM 696 C CA . PHE A 1 86 ? -12.532 2.846 9.495 1.00 90.69 86 PHE A CA 1
ATOM 697 C C . PHE A 1 86 ? -11.761 3.418 10.699 1.00 90.69 86 PHE A C 1
ATOM 699 O O . PHE A 1 86 ? -11.564 2.737 11.709 1.00 90.69 86 PHE A O 1
ATOM 706 N N . LEU A 1 87 ? -11.282 4.659 10.573 1.00 87.38 87 LEU A N 1
ATOM 707 C CA . LEU A 1 87 ? -10.484 5.345 11.590 1.00 87.38 87 LEU A CA 1
ATOM 708 C C . LEU A 1 87 ? -11.299 6.183 12.582 1.00 87.38 87 LEU A C 1
ATOM 710 O O . LEU A 1 87 ? -10.719 6.638 13.571 1.00 87.38 87 LEU A O 1
ATOM 714 N N . SER A 1 88 ? -12.585 6.406 12.303 1.00 85.38 88 SER A N 1
ATOM 715 C CA . SER A 1 88 ? -13.520 7.102 13.199 1.00 85.38 88 SER A CA 1
ATOM 716 C C . SER A 1 88 ? -13.905 6.218 14.384 1.00 85.38 88 SER A C 1
ATOM 718 O O . SER A 1 88 ? -14.064 6.784 15.487 1.00 85.38 88 SER A O 1
#

Organism: NCBI:txid2572088

Secondary structure (DSSP, 8-state):
----HHHHHHHHHHHHHTSSSEEE--SSHHHHHHHPPTTEEEEEEEE-SS-EEEEE--SHHHHHHHHHTT--EEEEEEEHHHHHHHH-

Foldseek 3Di:
DDQDPVNQVLVVVCAVVVVFWDWDDDPAP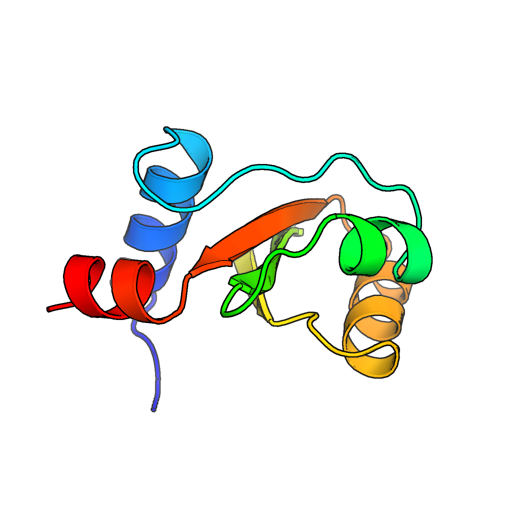VRLQVPADPQWFKWKFFDDPVDTDIDGQRDNVSVVVSVVVVTDIIMTIGRPVRSVVSVD

pLDDT: mean 91.35, std 8.09, range [43.03, 97.62]